Protein AF-A0AA51X413-F1 (afdb_monomer_lite)

Foldseek 3Di:
DQDPPQFPVVQLCVQFDDFAPPFFGFLLSNLQVSCVRCVVDDLVRSLVNSLSVQLVCVVVVFWWWWFDQDPPVRDIHTDPDDSVVVSVLSSVLSVPDDPVVSNVSVPCLNVRGGGGIRGHDGPVVVCVVVVHDPPD

pLDDT: mean 85.94, std 11.44, range [43.88, 96.25]

Sequence (136 aa):
MYSKDIKGLYNILASSYDDPGTSGSSISGMFSQIANENPFFTESKRTDVFLELVEYILKENMANLYGAFDKKNDKEVKWEGSTDEVINMLRNFIENLTPKKLQQAHIYFYEFEYCFLVWKIEWVELLKRFNLNKDY

Secondary structure (DSSP, 8-state):
---TT-TTHHHHHHTT---TTSSPEEHHHHHHHHHHH-TTS-HHHHHHHHHHHHHHHHHTTSEEEE---BTTTTB--B--S-HHHHHHHHHHHHHTS-HHHHHTHHHHGGGSTT-EEEE-S-HHHHHHHTT-----

Structure (mmCIF, N/CA/C/O backbone):
data_AF-A0AA51X413-F1
#
_entry.id   AF-A0AA51X413-F1
#
loop_
_atom_site.group_PDB
_atom_site.id
_atom_site.type_symbol
_atom_site.label_atom_id
_atom_site.label_alt_id
_atom_site.label_comp_id
_atom_site.label_asym_id
_atom_site.label_entity_id
_atom_site.label_seq_id
_atom_site.pdbx_PDB_ins_code
_atom_site.Cartn_x
_atom_site.Cartn_y
_atom_site.Cartn_z
_atom_site.occupancy
_atom_site.B_iso_or_equiv
_atom_site.auth_seq_id
_atom_site.auth_comp_id
_atom_site.auth_asym_id
_atom_site.auth_atom_id
_atom_site.pdbx_PDB_model_num
ATOM 1 N N . MET A 1 1 ? -11.522 -0.141 -10.107 1.00 47.81 1 MET A N 1
ATOM 2 C CA . MET A 1 1 ? -11.232 -1.425 -10.785 1.00 47.81 1 MET A CA 1
ATOM 3 C C . MET A 1 1 ? -9.720 -1.494 -10.914 1.00 47.81 1 MET A C 1
ATOM 5 O O . MET A 1 1 ? -9.193 -0.646 -11.615 1.00 47.81 1 MET A O 1
ATOM 9 N N . TYR A 1 2 ? -9.032 -2.384 -10.191 1.00 59.78 2 TYR A N 1
ATOM 10 C CA . TYR A 1 2 ? -7.570 -2.514 -10.300 1.00 59.78 2 TYR A CA 1
ATOM 11 C C . TYR A 1 2 ? -7.199 -3.189 -11.631 1.00 59.78 2 TYR A C 1
ATOM 13 O O . TYR A 1 2 ? -7.973 -3.995 -12.159 1.00 59.78 2 TYR A O 1
ATOM 21 N N . SER A 1 3 ? -6.047 -2.833 -12.201 1.00 58.56 3 SER A N 1
ATOM 22 C CA . SER A 1 3 ? -5.567 -3.378 -13.478 1.00 58.56 3 SER A CA 1
ATOM 23 C C . SER A 1 3 ? -5.547 -4.920 -13.489 1.00 58.56 3 SER A C 1
ATOM 25 O O . SER A 1 3 ? -4.836 -5.544 -12.704 1.00 58.56 3 SER A O 1
ATOM 27 N N . LYS A 1 4 ? -6.275 -5.557 -14.423 1.00 61.72 4 LYS A N 1
ATOM 28 C CA . LYS A 1 4 ? -6.289 -7.029 -14.605 1.00 61.72 4 LYS A CA 1
ATOM 29 C C . LYS A 1 4 ? -4.953 -7.605 -15.102 1.00 61.72 4 LYS A C 1
ATOM 31 O O . LYS A 1 4 ? -4.775 -8.817 -15.086 1.00 61.72 4 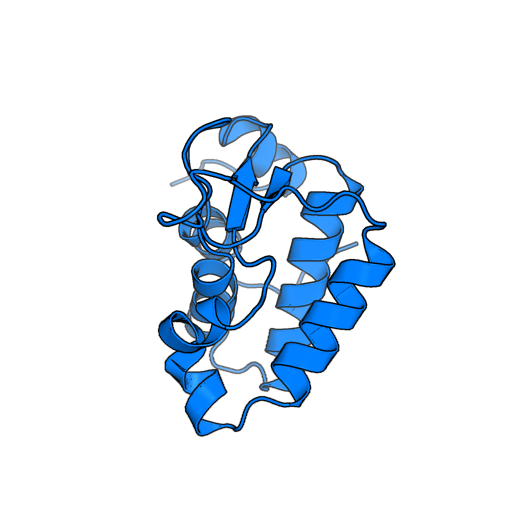LYS A O 1
ATOM 36 N N . ASP A 1 5 ? -4.019 -6.745 -15.502 1.00 66.25 5 ASP A N 1
ATOM 37 C CA . ASP A 1 5 ? -2.719 -7.130 -16.068 1.00 66.25 5 ASP A CA 1
ATOM 38 C C . ASP A 1 5 ? -1.624 -7.386 -15.014 1.00 66.25 5 ASP A C 1
ATOM 40 O O . ASP A 1 5 ? -0.453 -7.543 -15.360 1.00 66.25 5 ASP A O 1
ATOM 44 N N . ILE A 1 6 ? -1.969 -7.400 -13.723 1.00 82.31 6 ILE A N 1
ATOM 45 C CA . ILE A 1 6 ? -1.006 -7.623 -12.636 1.00 82.31 6 ILE A CA 1
ATOM 46 C C . ILE A 1 6 ? -0.749 -9.125 -12.491 1.00 82.31 6 ILE A C 1
ATOM 48 O O . ILE A 1 6 ? -1.617 -9.877 -12.041 1.00 82.31 6 ILE A O 1
ATOM 52 N N . LYS A 1 7 ? 0.465 -9.572 -12.829 1.00 83.81 7 LYS A N 1
ATOM 53 C CA . LYS A 1 7 ? 0.914 -10.928 -12.493 1.00 83.81 7 LYS A CA 1
ATOM 54 C C . LYS A 1 7 ? 1.286 -11.009 -11.017 1.00 83.81 7 LYS A C 1
ATOM 56 O O . LYS A 1 7 ? 1.743 -10.026 -10.436 1.00 83.81 7 LYS A O 1
ATOM 61 N N . GLY A 1 8 ? 1.086 -12.189 -10.431 1.00 87.75 8 GLY A N 1
ATOM 62 C CA . GLY A 1 8 ? 1.537 -12.483 -9.071 1.00 87.75 8 GLY A CA 1
ATOM 63 C C . GLY A 1 8 ? 0.770 -11.754 -7.970 1.00 87.75 8 GLY A C 1
ATOM 64 O O . GLY A 1 8 ? 1.309 -11.569 -6.885 1.00 87.75 8 GLY A O 1
ATOM 65 N N . LEU A 1 9 ? -0.484 -11.348 -8.213 1.00 89.88 9 LEU A N 1
ATOM 66 C CA . LEU A 1 9 ? -1.288 -10.602 -7.236 1.00 89.88 9 LEU A CA 1
ATOM 67 C C . LEU A 1 9 ? -1.396 -11.307 -5.875 1.00 89.88 9 LEU A C 1
ATOM 69 O O . LEU A 1 9 ? -1.330 -10.646 -4.845 1.00 89.88 9 LEU A O 1
ATOM 73 N N . TYR A 1 10 ? -1.479 -12.640 -5.868 1.00 89.88 10 TYR A N 1
ATOM 74 C CA . TYR A 1 10 ? -1.408 -13.437 -4.641 1.00 89.88 10 TYR A CA 1
ATOM 75 C C . TYR A 1 10 ? -0.130 -13.144 -3.841 1.00 89.88 10 TYR A C 1
ATOM 77 O O . TYR A 1 10 ? -0.210 -12.791 -2.668 1.00 89.88 10 TYR A O 1
ATOM 85 N N . ASN A 1 11 ? 1.039 -13.232 -4.483 1.00 90.94 11 ASN A N 1
ATOM 86 C CA . ASN A 1 11 ? 2.329 -12.991 -3.837 1.00 90.94 11 ASN A CA 1
ATOM 87 C C . ASN A 1 11 ? 2.460 -11.533 -3.386 1.00 90.94 11 ASN A C 1
ATOM 89 O O . ASN A 1 11 ? 2.993 -11.268 -2.313 1.00 90.94 11 ASN A O 1
ATOM 93 N N . ILE A 1 12 ? 1.943 -10.588 -4.180 1.00 92.19 12 ILE A N 1
ATOM 94 C CA . ILE A 1 12 ? 1.936 -9.160 -3.840 1.00 92.19 12 ILE A CA 1
ATOM 95 C C . ILE A 1 12 ? 1.147 -8.922 -2.551 1.00 92.19 12 ILE A C 1
ATOM 97 O O . ILE A 1 12 ? 1.675 -8.300 -1.635 1.00 92.19 12 ILE A O 1
ATOM 101 N N . LEU A 1 13 ? -0.075 -9.448 -2.449 1.00 91.38 13 LEU A N 1
ATOM 102 C CA . LEU A 1 13 ? -0.889 -9.309 -1.240 1.00 91.38 13 LEU A CA 1
ATOM 103 C C . LEU A 1 13 ? -0.258 -10.039 -0.048 1.00 91.38 13 LEU A C 1
ATOM 105 O O . LEU A 1 13 ? -0.210 -9.485 1.045 1.00 91.38 13 LEU A O 1
ATOM 109 N N . ALA A 1 14 ? 0.282 -11.241 -0.264 1.00 89.62 14 ALA A N 1
ATOM 110 C CA . ALA A 1 14 ? 0.935 -12.024 0.784 1.00 89.62 14 ALA A CA 1
ATOM 111 C C . ALA A 1 14 ? 2.192 -11.331 1.341 1.00 89.62 14 ALA A C 1
ATOM 113 O O . ALA A 1 14 ? 2.500 -11.482 2.516 1.00 89.62 14 ALA A O 1
ATOM 114 N N . SER A 1 15 ? 2.902 -10.540 0.526 1.00 88.81 15 SER A N 1
ATOM 115 C CA . SER A 1 15 ? 4.112 -9.816 0.950 1.00 88.81 15 SER A CA 1
ATOM 116 C C . SER A 1 15 ? 3.862 -8.706 1.976 1.00 88.81 15 SER A C 1
ATOM 118 O O . SER A 1 15 ? 4.809 -8.179 2.559 1.00 88.81 15 SER A O 1
ATOM 120 N N . SER A 1 16 ? 2.601 -8.330 2.176 1.00 86.25 16 SER A N 1
ATOM 121 C CA . SER A 1 16 ? 2.185 -7.293 3.114 1.00 86.25 16 SER A CA 1
ATOM 122 C C . SER A 1 16 ? 0.976 -7.711 3.9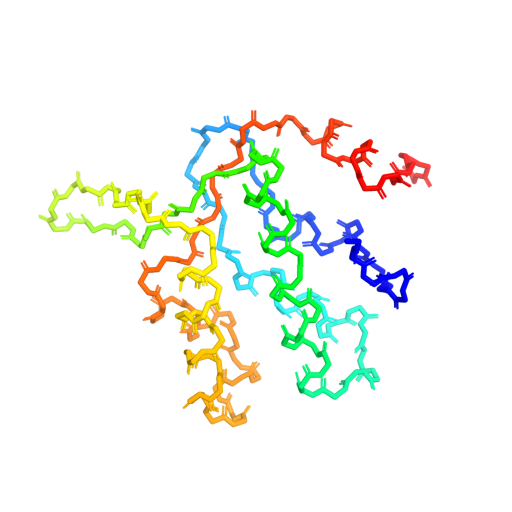39 1.00 86.25 16 SER A C 1
ATOM 124 O O . SER A 1 16 ? 0.246 -6.834 4.401 1.00 86.25 16 SER A O 1
ATOM 126 N N . TYR A 1 17 ? 0.693 -9.009 4.026 1.00 89.62 17 TYR A N 1
ATOM 127 C CA . TYR A 1 17 ? -0.390 -9.524 4.846 1.00 89.62 17 TYR A CA 1
ATOM 128 C C . TYR A 1 17 ? 0.165 -10.086 6.148 1.00 89.62 17 TYR A C 1
ATOM 130 O O . TYR A 1 17 ? 1.001 -10.984 6.128 1.00 89.62 17 TYR A O 1
ATOM 138 N N . ASP A 1 18 ? -0.387 -9.588 7.246 1.00 86.94 18 ASP A N 1
ATOM 139 C CA . ASP A 1 18 ? -0.315 -10.177 8.575 1.00 86.94 18 ASP A CA 1
ATOM 140 C C . ASP A 1 18 ? -1.751 -10.391 9.073 1.00 86.94 18 ASP A C 1
ATOM 142 O O . ASP A 1 18 ? -2.703 -9.814 8.529 1.00 86.94 18 ASP A O 1
ATOM 146 N N . ASP A 1 19 ? -1.909 -11.231 10.096 1.00 82.38 19 ASP A N 1
ATOM 147 C CA . ASP A 1 19 ? -3.222 -11.557 10.648 1.00 82.38 19 ASP A CA 1
ATOM 148 C C . ASP A 1 19 ? -3.995 -10.298 11.097 1.00 82.38 19 ASP A C 1
ATOM 150 O O . ASP A 1 19 ? -3.405 -9.293 11.511 1.00 82.38 19 ASP A O 1
ATOM 154 N N . PRO A 1 20 ? -5.338 -10.303 11.029 1.00 83.75 20 PRO A N 1
ATOM 155 C CA . PRO A 1 20 ? -6.100 -9.089 11.276 1.00 83.75 20 PRO A CA 1
ATOM 156 C C . PRO A 1 20 ? -5.899 -8.564 12.701 1.00 83.75 20 PRO A C 1
ATOM 158 O O . PRO A 1 20 ? -6.008 -9.300 13.681 1.00 83.75 20 PRO A O 1
ATOM 161 N N . GLY A 1 21 ? -5.636 -7.261 12.820 1.00 75.06 21 GLY A N 1
ATOM 162 C CA . GLY A 1 21 ? -5.409 -6.599 14.107 1.00 75.06 21 GLY A CA 1
ATOM 163 C C . GLY A 1 21 ? -4.033 -6.830 14.747 1.00 75.06 21 GLY A C 1
ATOM 164 O O . GLY A 1 21 ? -3.850 -6.421 15.894 1.00 75.06 21 GLY A O 1
ATOM 165 N N . THR A 1 22 ? -3.070 -7.448 14.055 1.00 78.06 22 THR A N 1
ATOM 166 C CA . THR A 1 22 ? -1.674 -7.517 14.524 1.00 78.06 22 THR A CA 1
ATOM 167 C C . THR A 1 22 ? -0.879 -6.260 14.150 1.00 78.06 22 THR A C 1
ATOM 169 O O . THR A 1 22 ? -1.388 -5.364 13.473 1.00 78.06 22 THR A O 1
ATOM 172 N N . SER A 1 23 ? 0.389 -6.189 14.583 1.00 68.88 23 SER A N 1
ATOM 173 C CA . SER A 1 23 ? 1.340 -5.161 14.140 1.00 68.88 23 SER A CA 1
ATOM 174 C C . SER A 1 23 ? 1.381 -5.157 12.613 1.00 68.88 23 SER A C 1
ATOM 176 O O . SER A 1 23 ? 1.780 -6.161 12.031 1.00 68.88 23 SER A O 1
ATOM 178 N N . GLY A 1 24 ? 0.895 -4.090 11.981 1.00 77.12 24 GLY A N 1
ATOM 179 C CA . GLY A 1 24 ? 0.668 -4.070 10.538 1.00 77.12 24 GLY A CA 1
ATOM 180 C C . GLY A 1 24 ? 1.921 -4.371 9.715 1.00 77.12 24 GLY A C 1
ATOM 181 O O . GLY A 1 24 ? 3.045 -4.132 10.161 1.00 77.12 24 GLY A O 1
ATOM 182 N N . SER A 1 25 ? 1.730 -4.840 8.484 1.00 84.00 25 SER A N 1
ATOM 183 C CA . SER A 1 25 ? 2.831 -5.099 7.553 1.00 84.00 25 SER A CA 1
ATOM 184 C C . SER A 1 25 ? 3.177 -3.847 6.762 1.00 84.00 25 SER A C 1
ATOM 186 O O . SER A 1 25 ? 2.307 -3.054 6.394 1.00 84.00 25 SER A O 1
ATOM 188 N N . SER A 1 26 ? 4.457 -3.674 6.436 1.00 87.06 26 SER A N 1
ATOM 189 C CA . SER A 1 26 ? 4.877 -2.538 5.618 1.00 87.06 26 SER A CA 1
ATOM 190 C C . SER A 1 26 ? 4.355 -2.651 4.180 1.00 87.06 26 SER A C 1
ATOM 192 O O . SER A 1 26 ? 4.513 -3.684 3.529 1.00 87.06 26 SER A O 1
ATOM 194 N N . ILE A 1 27 ? 3.845 -1.546 3.627 1.00 91.00 27 ILE A N 1
ATOM 195 C CA . ILE A 1 27 ? 3.460 -1.448 2.204 1.00 91.00 27 ILE A CA 1
ATOM 196 C C . ILE A 1 27 ? 4.663 -1.549 1.251 1.00 91.00 27 ILE A C 1
ATOM 198 O O . ILE A 1 27 ? 4.498 -1.743 0.046 1.00 91.00 27 ILE A O 1
ATOM 202 N N . SER A 1 28 ? 5.886 -1.456 1.782 1.00 90.00 28 SER A N 1
ATOM 203 C CA . SER A 1 28 ? 7.125 -1.625 1.017 1.00 90.00 28 SER A CA 1
ATOM 204 C C . SER A 1 28 ? 7.275 -3.030 0.420 1.00 90.00 28 SER A C 1
ATOM 206 O O . SER A 1 28 ? 7.850 -3.178 -0.666 1.00 90.00 28 SER A O 1
ATOM 208 N N . GLY A 1 29 ? 6.709 -4.045 1.090 1.00 89.31 29 GLY A N 1
ATOM 209 C CA . GLY A 1 29 ? 6.627 -5.418 0.595 1.00 89.31 29 GLY A CA 1
ATOM 210 C C . GLY A 1 29 ? 5.835 -5.488 -0.706 1.00 89.31 29 GLY A C 1
ATOM 211 O O . GLY A 1 29 ? 6.362 -5.971 -1.708 1.00 89.31 29 GLY A O 1
ATOM 212 N N . MET A 1 30 ? 4.642 -4.874 -0.739 1.00 92.25 30 MET A N 1
ATOM 213 C CA . MET A 1 30 ? 3.799 -4.829 -1.943 1.00 92.25 30 MET A CA 1
ATOM 214 C C . MET A 1 30 ? 4.536 -4.195 -3.116 1.00 92.25 30 MET A C 1
ATOM 216 O O . MET A 1 30 ? 4.563 -4.760 -4.207 1.00 92.25 30 MET A O 1
ATOM 220 N N . PHE A 1 31 ? 5.152 -3.027 -2.901 1.00 92.25 31 PHE A N 1
ATOM 221 C CA . PHE A 1 31 ? 5.857 -2.309 -3.964 1.00 92.25 31 PHE A CA 1
ATOM 222 C C . PHE A 1 31 ? 7.020 -3.136 -4.529 1.00 92.25 31 PHE A C 1
ATOM 224 O O . PHE A 1 31 ? 7.180 -3.254 -5.747 1.00 92.25 31 PHE A O 1
ATOM 231 N N . SER A 1 32 ? 7.802 -3.765 -3.647 1.00 90.94 32 SER A N 1
ATOM 232 C CA . SER A 1 32 ? 8.917 -4.631 -4.040 1.00 90.94 32 SER A CA 1
ATOM 233 C C . SER A 1 32 ? 8.424 -5.871 -4.792 1.00 90.94 32 SER A C 1
ATOM 235 O O . SER A 1 32 ? 8.993 -6.245 -5.819 1.00 90.94 32 SER A O 1
ATOM 237 N N . GLN A 1 33 ? 7.325 -6.476 -4.340 1.00 92.69 33 GLN A N 1
ATOM 238 C CA . GLN A 1 33 ? 6.775 -7.666 -4.975 1.00 92.69 33 GLN A CA 1
ATOM 239 C C . GLN A 1 33 ? 6.143 -7.363 -6.337 1.00 92.69 33 GLN A C 1
ATOM 241 O O . GLN A 1 33 ? 6.276 -8.169 -7.253 1.00 92.69 33 GLN A O 1
ATOM 246 N N . ILE A 1 34 ? 5.554 -6.178 -6.536 1.00 92.56 34 ILE A N 1
ATOM 247 C CA . ILE A 1 34 ? 5.103 -5.726 -7.863 1.00 92.56 34 ILE A CA 1
ATOM 248 C C . ILE A 1 34 ? 6.274 -5.717 -8.850 1.00 92.56 34 ILE A C 1
ATOM 250 O O . ILE A 1 34 ? 6.125 -6.204 -9.972 1.00 92.56 34 ILE A O 1
ATOM 254 N N . ALA A 1 35 ? 7.440 -5.207 -8.437 1.00 90.06 35 ALA A N 1
ATOM 255 C CA . ALA A 1 35 ? 8.638 -5.193 -9.274 1.00 90.06 35 ALA A CA 1
ATOM 256 C C . ALA A 1 35 ? 9.153 -6.607 -9.596 1.00 90.06 35 ALA A C 1
ATOM 258 O O . ALA A 1 35 ? 9.562 -6.855 -10.731 1.00 90.06 35 ALA A O 1
ATOM 259 N N . ASN A 1 36 ? 9.099 -7.525 -8.626 1.00 91.38 36 ASN A N 1
ATOM 260 C CA . ASN A 1 36 ? 9.544 -8.912 -8.789 1.00 91.38 36 ASN A CA 1
ATOM 261 C C . ASN A 1 36 ? 8.630 -9.715 -9.726 1.00 91.38 36 ASN A C 1
ATOM 263 O O . ASN A 1 36 ? 9.112 -10.402 -10.623 1.00 91.38 36 ASN A O 1
ATOM 267 N N . GLU A 1 37 ? 7.314 -9.612 -9.539 1.00 93.12 37 GLU A N 1
ATOM 268 C CA . GLU A 1 37 ? 6.316 -10.353 -10.323 1.00 93.12 37 GLU A CA 1
ATOM 269 C C . GLU A 1 37 ? 6.134 -9.777 -11.736 1.00 93.12 37 GLU A C 1
ATOM 271 O O . GLU A 1 37 ? 5.730 -10.479 -12.668 1.00 93.12 37 GLU A O 1
ATOM 276 N N . ASN A 1 38 ? 6.436 -8.486 -11.914 1.00 92.12 38 ASN A N 1
ATOM 277 C CA . ASN A 1 38 ? 6.236 -7.757 -13.166 1.00 92.12 38 ASN A CA 1
ATOM 278 C C . ASN A 1 38 ? 7.522 -7.009 -13.584 1.00 92.12 38 ASN A C 1
ATOM 280 O O . ASN A 1 38 ? 7.526 -5.776 -13.685 1.00 92.12 38 ASN A O 1
ATOM 284 N N . PRO A 1 39 ? 8.626 -7.725 -13.889 1.00 91.00 39 PRO A N 1
ATOM 285 C CA . PRO A 1 39 ? 9.930 -7.109 -14.157 1.00 91.00 39 PRO A CA 1
ATOM 286 C C . PRO A 1 39 ? 9.937 -6.212 -15.404 1.00 91.00 39 PRO A C 1
ATOM 288 O O . PRO A 1 39 ? 10.768 -5.315 -15.521 1.00 91.00 39 PRO A O 1
ATOM 291 N N . PHE A 1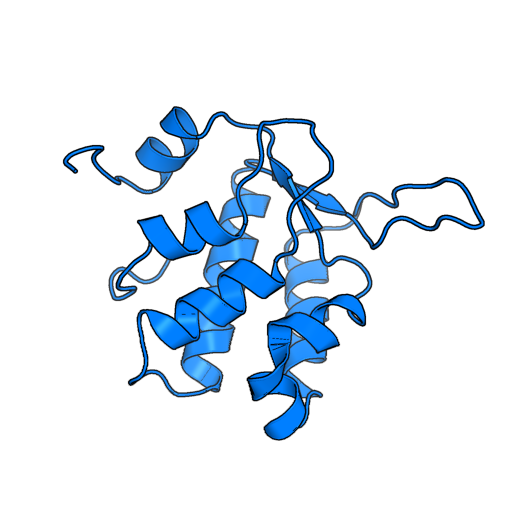 40 ? 8.986 -6.417 -16.317 1.00 90.38 40 PHE A N 1
ATOM 292 C CA . PHE A 1 40 ? 8.799 -5.643 -17.546 1.00 90.38 40 PHE A CA 1
ATOM 293 C C . PHE A 1 40 ? 8.038 -4.323 -17.339 1.00 90.38 40 PHE A C 1
ATOM 295 O O . PHE A 1 40 ? 7.995 -3.504 -18.255 1.00 90.38 40 PHE A O 1
ATOM 302 N N . PHE A 1 41 ? 7.433 -4.087 -16.170 1.00 91.00 41 PHE A N 1
ATOM 303 C CA . PHE A 1 41 ? 6.816 -2.793 -15.881 1.00 91.00 41 PHE A CA 1
ATOM 304 C C . PHE A 1 41 ? 7.877 -1.705 -15.727 1.00 91.00 41 PHE A C 1
ATOM 306 O O . PHE A 1 41 ? 8.884 -1.901 -15.041 1.00 91.00 41 PHE A O 1
ATOM 313 N N . THR A 1 42 ? 7.603 -0.543 -16.321 1.00 90.31 42 THR A N 1
ATOM 314 C CA . THR A 1 42 ? 8.330 0.699 -16.043 1.00 90.31 42 THR A CA 1
ATOM 315 C C . THR A 1 42 ? 8.091 1.142 -14.600 1.00 90.31 42 THR A C 1
ATOM 317 O O . THR A 1 42 ? 7.109 0.737 -13.977 1.00 90.31 42 THR A O 1
ATOM 320 N N . GLU A 1 43 ? 8.954 2.009 -14.071 1.00 87.19 43 GLU A N 1
ATOM 321 C CA . GLU A 1 43 ? 8.793 2.563 -12.719 1.00 87.19 43 GLU A CA 1
ATOM 322 C C . GLU A 1 43 ? 7.427 3.240 -12.544 1.00 87.19 43 GLU A C 1
ATOM 324 O O . GLU A 1 43 ? 6.702 2.905 -11.614 1.00 87.19 43 GLU A O 1
ATOM 329 N N . SER A 1 44 ? 7.019 4.086 -13.497 1.00 89.56 44 SER A N 1
ATOM 330 C CA . SER A 1 44 ? 5.691 4.719 -13.493 1.00 89.56 44 SER A CA 1
ATOM 331 C C . SER A 1 44 ? 4.556 3.690 -13.438 1.00 89.56 44 SER A C 1
ATOM 333 O O . SER A 1 44 ? 3.664 3.827 -12.605 1.00 89.56 44 SER A O 1
ATOM 335 N N . LYS A 1 45 ? 4.615 2.607 -14.228 1.00 91.06 45 LYS A N 1
ATOM 336 C CA . LYS A 1 45 ? 3.565 1.579 -14.198 1.00 91.06 45 LYS A CA 1
ATOM 337 C C . LYS A 1 45 ? 3.532 0.815 -12.870 1.00 91.06 45 LYS A C 1
ATOM 339 O O . LYS A 1 45 ? 2.447 0.474 -12.406 1.00 91.06 45 LYS A O 1
ATOM 344 N N . ARG A 1 46 ? 4.691 0.548 -12.253 1.00 90.62 46 ARG A N 1
ATOM 345 C CA . ARG A 1 46 ? 4.766 -0.081 -10.919 1.00 90.62 46 ARG A CA 1
ATOM 346 C C . ARG A 1 46 ? 4.149 0.820 -9.856 1.00 90.62 46 ARG A C 1
ATOM 348 O O . ARG A 1 46 ? 3.370 0.331 -9.045 1.00 90.62 46 ARG A O 1
ATOM 355 N N . THR A 1 47 ? 4.454 2.116 -9.899 1.00 91.25 47 THR A N 1
ATOM 356 C CA . THR A 1 47 ? 3.871 3.123 -9.006 1.00 91.25 47 THR A CA 1
ATOM 357 C C . THR A 1 47 ? 2.358 3.186 -9.150 1.00 91.25 47 THR A C 1
ATOM 359 O O . THR A 1 47 ? 1.662 3.099 -8.145 1.00 91.25 47 THR A O 1
ATOM 362 N N . ASP A 1 48 ? 1.832 3.257 -10.373 1.00 92.88 48 ASP A N 1
ATOM 363 C CA . ASP A 1 48 ? 0.383 3.321 -10.581 1.00 92.88 48 ASP A CA 1
ATOM 364 C C . ASP A 1 48 ? -0.323 2.055 -10.087 1.00 92.88 48 ASP A C 1
ATOM 366 O O . ASP A 1 48 ? -1.300 2.150 -9.353 1.00 92.88 48 ASP A O 1
ATOM 370 N N . VAL A 1 49 ? 0.213 0.868 -10.394 1.00 92.88 49 VAL A N 1
ATOM 371 C CA . VAL A 1 49 ? -0.329 -0.407 -9.892 1.00 92.88 49 VAL A CA 1
ATOM 372 C C . VAL A 1 49 ? -0.309 -0.468 -8.366 1.00 92.88 49 VAL A C 1
ATOM 374 O O . VAL A 1 49 ? -1.277 -0.905 -7.747 1.00 92.88 49 VAL A O 1
ATOM 377 N N . PHE A 1 50 ? 0.789 -0.039 -7.751 1.00 94.25 50 PHE A N 1
ATOM 378 C CA . PHE A 1 50 ? 0.912 -0.008 -6.302 1.00 94.25 50 PHE A CA 1
ATOM 379 C C . PHE A 1 50 ? -0.126 0.923 -5.666 1.00 94.25 50 PHE A C 1
ATOM 381 O O . PHE A 1 50 ? -0.835 0.510 -4.749 1.00 94.25 50 PHE A O 1
ATOM 388 N N . LEU A 1 51 ? -0.250 2.149 -6.180 1.00 95.12 51 LEU A N 1
ATOM 389 C CA . LEU A 1 51 ? -1.208 3.132 -5.683 1.00 95.12 51 LEU A CA 1
ATOM 390 C C . LEU A 1 51 ? -2.651 2.658 -5.885 1.00 95.12 51 LEU A C 1
ATOM 392 O O . LEU A 1 51 ? -3.433 2.753 -4.948 1.00 95.12 51 LEU A O 1
ATOM 396 N N . GLU A 1 52 ? -2.987 2.075 -7.042 1.00 94.50 52 GLU A N 1
ATOM 397 C CA . GLU A 1 52 ? -4.308 1.481 -7.307 1.00 94.50 52 GLU A CA 1
ATOM 398 C C . GLU A 1 52 ? -4.660 0.380 -6.293 1.00 94.50 52 GLU A C 1
ATOM 400 O O . GLU A 1 52 ? -5.800 0.298 -5.831 1.00 94.50 52 GLU A O 1
ATOM 405 N N . LEU A 1 53 ? -3.697 -0.482 -5.942 1.00 94.31 53 LEU A N 1
ATOM 406 C CA . LEU A 1 53 ? -3.915 -1.557 -4.973 1.00 94.31 53 LEU A CA 1
ATOM 407 C C . LEU A 1 53 ? -4.137 -1.011 -3.562 1.00 94.31 53 LEU A C 1
ATOM 409 O O . LEU A 1 53 ? -5.105 -1.404 -2.911 1.00 94.31 53 LEU A O 1
ATOM 413 N N . VAL A 1 54 ? -3.276 -0.098 -3.100 1.00 95.12 54 VAL A N 1
ATOM 414 C CA . VAL A 1 54 ? -3.422 0.533 -1.778 1.00 95.12 54 VAL A CA 1
ATOM 415 C C . VAL A 1 54 ? -4.738 1.308 -1.706 1.00 95.12 54 VAL A C 1
ATOM 417 O O . VAL A 1 54 ? -5.488 1.162 -0.744 1.00 95.12 54 VAL A O 1
ATOM 420 N N . GLU A 1 55 ? -5.071 2.074 -2.744 1.00 95.94 55 GLU A N 1
ATOM 421 C CA . GLU A 1 55 ? -6.321 2.826 -2.830 1.00 95.94 55 GLU A CA 1
ATOM 422 C C . GLU A 1 55 ? -7.535 1.900 -2.726 1.00 95.94 55 GLU A C 1
ATOM 424 O O . GLU A 1 55 ? -8.451 2.167 -1.948 1.00 95.94 55 GLU A O 1
ATOM 429 N N . TYR A 1 56 ? -7.539 0.795 -3.477 1.00 94.31 56 TYR A N 1
ATOM 430 C CA . TYR A 1 56 ? -8.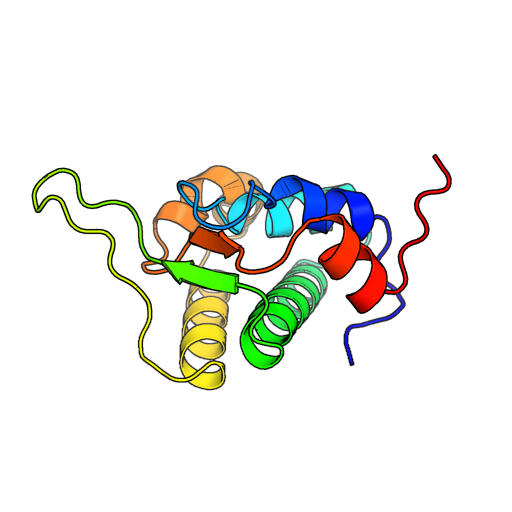633 -0.169 -3.459 1.00 94.31 56 TYR A CA 1
ATOM 431 C C . TYR A 1 56 ? -8.802 -0.826 -2.082 1.00 94.31 56 TYR A C 1
ATOM 433 O O . TYR A 1 56 ? -9.917 -0.878 -1.567 1.00 94.31 56 TYR A O 1
ATOM 441 N N . ILE A 1 57 ? -7.705 -1.259 -1.452 1.00 94.75 57 ILE A N 1
ATOM 442 C CA . ILE A 1 57 ? -7.706 -1.837 -0.097 1.00 94.75 57 ILE A CA 1
ATOM 443 C C . ILE A 1 57 ? -8.334 -0.868 0.915 1.00 94.75 57 ILE A C 1
ATOM 445 O O . ILE A 1 57 ? -9.156 -1.280 1.740 1.00 94.75 57 ILE A O 1
ATOM 449 N N . LEU A 1 58 ? -7.973 0.416 0.842 1.00 95.00 58 LEU A N 1
ATOM 450 C CA . LEU A 1 58 ? -8.473 1.444 1.754 1.00 95.00 58 LEU A CA 1
ATOM 451 C C . LEU A 1 58 ? -9.938 1.811 1.471 1.00 95.00 58 LEU A C 1
ATOM 453 O O . LEU A 1 58 ? -10.732 1.873 2.409 1.00 95.00 58 LEU A O 1
ATOM 457 N N . LYS A 1 59 ? -10.329 1.999 0.201 1.00 95.06 59 LYS A N 1
ATOM 458 C CA . LYS A 1 59 ? -11.719 2.330 -0.183 1.00 95.06 59 LYS A CA 1
ATOM 459 C C . LYS A 1 59 ? -12.702 1.218 0.171 1.00 95.06 59 LYS A C 1
ATOM 461 O O . LYS A 1 59 ? -13.808 1.498 0.623 1.00 95.06 59 LYS A O 1
ATOM 466 N N . GLU A 1 60 ? -12.282 -0.034 0.035 1.00 94.38 60 GLU A N 1
ATOM 467 C CA . GLU A 1 60 ? -13.072 -1.205 0.430 1.00 94.38 60 GLU A CA 1
ATOM 468 C C . GLU A 1 60 ? -12.964 -1.529 1.927 1.00 94.38 60 GLU A C 1
ATOM 470 O O . GLU A 1 60 ? -13.502 -2.538 2.387 1.00 94.38 60 GLU A O 1
ATOM 475 N N . ASN A 1 61 ? -12.288 -0.676 2.707 1.00 94.31 61 ASN A N 1
ATOM 476 C CA . ASN A 1 61 ? -12.190 -0.781 4.159 1.00 94.31 61 ASN A CA 1
ATOM 477 C C . ASN A 1 61 ? -11.583 -2.116 4.644 1.00 94.31 61 ASN A C 1
ATOM 479 O O . ASN A 1 61 ? -11.932 -2.611 5.721 1.00 94.31 61 ASN A O 1
ATOM 483 N N . MET A 1 62 ? -10.686 -2.706 3.844 1.00 95.06 62 MET A N 1
ATOM 484 C CA . MET A 1 62 ? -10.059 -4.006 4.118 1.00 95.06 62 MET A CA 1
ATOM 485 C C . MET A 1 62 ? -8.907 -3.905 5.122 1.00 95.06 62 MET A C 1
ATOM 487 O O . MET A 1 62 ? -8.592 -4.879 5.805 1.00 95.06 62 MET A O 1
ATOM 491 N N . ALA A 1 63 ? -8.285 -2.732 5.223 1.00 94.56 63 ALA A N 1
ATOM 492 C CA . ALA A 1 63 ? -7.198 -2.447 6.146 1.00 94.56 63 ALA A CA 1
ATOM 493 C C . ALA A 1 63 ? -7.243 -0.982 6.594 1.00 94.56 63 ALA A C 1
ATOM 495 O O . ALA A 1 63 ? -7.807 -0.122 5.919 1.00 94.56 63 ALA A O 1
ATOM 496 N N . ASN A 1 64 ? -6.632 -0.714 7.740 1.00 93.25 64 ASN A N 1
ATOM 497 C CA . ASN A 1 64 ? -6.313 0.629 8.203 1.00 93.25 64 ASN A CA 1
ATOM 498 C C . ASN A 1 64 ? -4.854 0.941 7.858 1.00 93.25 64 ASN A C 1
ATOM 500 O O . ASN A 1 64 ? -4.006 0.049 7.897 1.00 93.25 64 ASN A O 1
ATOM 504 N N . LEU A 1 65 ? -4.556 2.209 7.584 1.00 92.94 65 LEU A N 1
ATOM 505 C CA . LEU A 1 65 ? -3.190 2.667 7.358 1.00 92.94 65 LEU A CA 1
ATOM 506 C C . LEU A 1 65 ? -2.623 3.289 8.638 1.00 92.94 65 LEU A C 1
ATOM 508 O O . LEU A 1 65 ? -3.296 4.076 9.304 1.00 92.94 65 LEU A O 1
ATOM 512 N N . TYR A 1 66 ? -1.388 2.937 8.967 1.00 90.31 66 TYR A N 1
ATOM 513 C CA . TYR A 1 66 ? -0.678 3.379 10.159 1.00 90.31 66 TYR A CA 1
ATOM 514 C C . TYR A 1 66 ? 0.712 3.889 9.807 1.00 90.31 66 TYR A C 1
ATOM 516 O O . TYR A 1 66 ? 1.334 3.453 8.832 1.00 90.31 66 TYR A O 1
ATOM 524 N N . GLY A 1 67 ? 1.201 4.808 10.631 1.00 86.00 67 GLY A N 1
ATOM 525 C CA . GLY A 1 67 ? 2.586 5.229 10.601 1.00 86.00 67 GLY A CA 1
ATOM 526 C C . GLY A 1 67 ? 3.537 4.304 11.333 1.00 86.00 67 GLY A C 1
ATOM 527 O O . GLY A 1 67 ? 3.128 3.353 12.000 1.00 86.00 67 GLY A O 1
ATOM 528 N N . ALA A 1 68 ? 4.832 4.581 11.184 1.00 73.00 68 ALA A N 1
ATOM 529 C CA . ALA A 1 68 ? 5.854 3.846 11.911 1.00 73.00 68 ALA A CA 1
ATOM 530 C C . ALA A 1 68 ? 5.638 3.968 13.422 1.00 73.00 68 ALA A C 1
ATOM 532 O O . ALA A 1 68 ? 5.382 5.058 13.932 1.00 73.00 68 ALA A O 1
ATOM 533 N N . PHE A 1 69 ? 5.750 2.840 14.131 1.00 66.81 69 PHE A N 1
ATOM 534 C CA . PHE A 1 69 ? 5.607 2.807 15.581 1.00 66.81 69 PHE A CA 1
ATOM 535 C C . PHE A 1 69 ? 6.630 3.742 16.231 1.00 66.81 69 PHE A C 1
ATOM 537 O O . PHE A 1 69 ? 7.842 3.492 16.191 1.00 66.81 69 PHE A O 1
ATOM 544 N N . ASP A 1 70 ? 6.144 4.815 16.851 1.00 63.09 70 ASP A N 1
ATOM 545 C CA . ASP A 1 70 ? 7.000 5.734 17.577 1.00 63.09 70 ASP A CA 1
ATOM 546 C C . ASP A 1 70 ? 7.306 5.152 18.959 1.00 63.09 70 ASP A C 1
ATOM 548 O O . ASP A 1 70 ? 6.588 5.382 19.933 1.00 63.09 70 ASP A O 1
ATOM 552 N N . LYS A 1 71 ? 8.424 4.422 19.055 1.00 56.91 71 LYS A N 1
ATOM 553 C CA . LYS A 1 71 ? 8.927 3.860 20.321 1.00 56.91 71 LYS A CA 1
ATOM 554 C C . LYS A 1 71 ? 9.137 4.907 21.415 1.00 56.91 71 LYS A C 1
ATOM 556 O O . LYS A 1 71 ? 9.145 4.554 22.588 1.00 56.91 71 LYS A O 1
ATOM 561 N N . LYS A 1 72 ? 9.377 6.170 21.053 1.00 56.81 72 LYS A N 1
ATOM 562 C CA . LYS A 1 72 ? 9.634 7.248 22.014 1.00 56.81 72 LYS A CA 1
ATOM 563 C C . LYS A 1 72 ? 8.339 7.748 22.645 1.00 56.81 72 LYS A C 1
ATOM 565 O O . LYS A 1 72 ? 8.359 8.170 23.797 1.00 56.81 72 LYS A O 1
ATOM 570 N N . ASN A 1 73 ? 7.243 7.701 21.892 1.00 58.69 73 ASN A N 1
ATOM 571 C CA . ASN A 1 73 ? 5.941 8.203 22.318 1.00 58.69 73 ASN A CA 1
ATOM 572 C C . ASN A 1 73 ? 4.909 7.097 22.596 1.00 58.69 73 ASN A C 1
ATOM 574 O O . ASN A 1 73 ? 3.790 7.438 22.970 1.00 58.69 73 ASN A O 1
ATOM 578 N N . ASP A 1 74 ? 5.287 5.823 22.434 1.00 62.66 74 ASP A N 1
ATOM 579 C CA . ASP A 1 74 ? 4.442 4.629 22.602 1.00 62.66 74 ASP A CA 1
ATOM 580 C C . ASP A 1 74 ? 3.112 4.746 21.842 1.00 62.66 74 ASP A C 1
ATOM 582 O O . ASP A 1 74 ? 2.025 4.513 22.370 1.00 62.66 74 ASP A O 1
ATOM 586 N N . LYS A 1 75 ? 3.192 5.228 20.596 1.00 66.62 75 LYS A N 1
ATOM 587 C CA . LYS A 1 75 ? 2.015 5.530 19.779 1.00 66.62 75 LYS A CA 1
ATOM 588 C C . LYS A 1 75 ? 2.133 4.929 18.391 1.00 66.62 75 LYS A C 1
ATOM 590 O O . LYS A 1 75 ? 3.065 5.217 17.642 1.00 66.62 75 LYS A O 1
ATOM 595 N N . GLU A 1 76 ? 1.109 4.165 18.038 1.00 70.56 76 GLU A N 1
ATOM 596 C CA . GLU A 1 76 ? 0.731 3.899 16.657 1.00 70.56 76 GLU A CA 1
ATOM 597 C C . GLU A 1 76 ? -0.136 5.064 16.172 1.00 70.56 76 GLU A C 1
ATOM 599 O O . GLU A 1 76 ? -1.200 5.338 16.732 1.00 70.56 76 GLU A O 1
ATOM 604 N N . VAL A 1 77 ? 0.322 5.786 15.148 1.00 83.81 77 VAL A N 1
ATOM 605 C CA . VAL A 1 77 ? -0.464 6.868 14.543 1.00 83.81 77 VAL A CA 1
ATOM 606 C C . VAL A 1 77 ? -1.277 6.277 13.401 1.00 83.81 77 VAL A C 1
ATOM 608 O O . VAL A 1 77 ? -0.741 5.977 12.336 1.00 83.81 77 VAL A O 1
ATOM 611 N N . LYS A 1 78 ? -2.574 6.079 13.635 1.00 89.31 78 LYS A N 1
ATOM 612 C CA . LYS A 1 78 ? -3.522 5.688 12.591 1.00 89.31 78 LYS A CA 1
ATOM 613 C C . LYS A 1 78 ? -3.801 6.882 11.675 1.00 89.31 78 LYS A C 1
ATOM 615 O O . LYS A 1 78 ? -3.990 7.997 12.157 1.00 89.31 78 LYS A O 1
ATOM 620 N N . TRP A 1 79 ? -3.850 6.650 10.367 1.00 92.50 79 TRP A N 1
ATOM 621 C CA . TRP A 1 79 ? -4.327 7.639 9.404 1.00 92.50 79 TRP A CA 1
ATOM 622 C C . TRP A 1 79 ? -5.832 7.874 9.585 1.00 92.50 79 TRP A C 1
ATOM 624 O O . TRP A 1 79 ? -6.625 6.933 9.533 1.00 92.50 79 TRP A O 1
ATOM 634 N N . GLU A 1 80 ? -6.221 9.136 9.770 1.00 91.94 80 GLU A N 1
ATOM 635 C CA . GLU A 1 80 ? -7.621 9.553 9.967 1.00 91.94 80 GLU A CA 1
ATOM 636 C C . GLU A 1 80 ? -8.144 10.461 8.833 1.00 91.94 80 GLU A C 1
ATOM 638 O O . GLU A 1 80 ? -9.283 10.922 8.884 1.00 91.94 80 GLU A O 1
ATOM 643 N N . GLY A 1 81 ? -7.327 10.738 7.809 1.00 92.19 81 GLY A N 1
ATOM 644 C CA . GLY A 1 81 ? -7.736 11.513 6.633 1.00 92.19 81 GLY A CA 1
ATOM 645 C C . GLY A 1 81 ? -8.427 10.666 5.557 1.00 92.19 81 GLY A C 1
ATOM 646 O O . GLY A 1 81 ? -8.666 9.467 5.718 1.00 92.19 81 GLY A O 1
ATOM 647 N N . SER A 1 82 ? -8.738 11.277 4.416 1.00 95.94 82 SER A N 1
ATOM 648 C CA . SER A 1 82 ? -9.365 10.580 3.287 1.00 95.94 82 SER A CA 1
ATOM 649 C C . SER A 1 82 ? -8.383 9.665 2.543 1.00 95.94 82 SER A C 1
ATOM 651 O O . SER A 1 82 ? -7.162 9.841 2.601 1.00 95.94 82 SER A O 1
ATOM 653 N N . THR A 1 83 ? -8.910 8.678 1.810 1.00 95.56 83 THR A N 1
ATOM 654 C CA . THR A 1 83 ? -8.076 7.813 0.961 1.00 95.56 83 THR A CA 1
ATOM 655 C C . THR A 1 83 ? -7.378 8.609 -0.142 1.00 95.56 83 THR A C 1
ATOM 657 O O . THR A 1 83 ? -6.201 8.387 -0.399 1.00 95.56 83 THR A O 1
ATOM 660 N N . ASP A 1 84 ? -8.068 9.564 -0.767 1.00 95.88 84 ASP A N 1
ATOM 661 C CA . ASP A 1 84 ? -7.498 10.341 -1.873 1.00 95.88 84 ASP A CA 1
ATOM 662 C C . ASP A 1 84 ? -6.318 11.212 -1.398 1.00 95.88 84 ASP A C 1
ATOM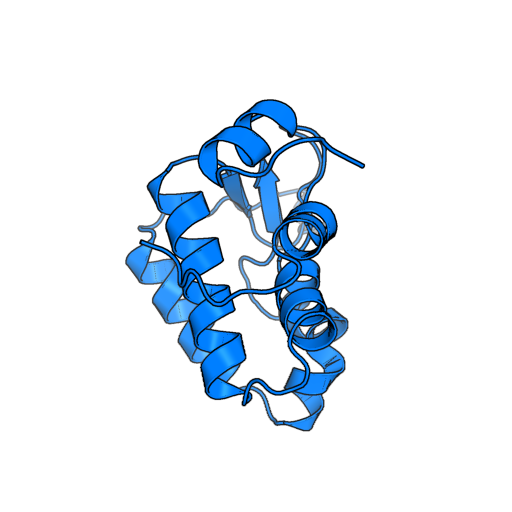 664 O O . ASP A 1 84 ? -5.303 11.318 -2.088 1.00 95.88 84 ASP A O 1
ATOM 668 N N . GLU A 1 85 ? -6.400 11.785 -0.191 1.00 96.19 85 GLU A N 1
ATOM 669 C CA . GLU A 1 85 ? -5.300 12.546 0.416 1.00 96.19 85 GLU A CA 1
ATOM 670 C C . GLU A 1 85 ? -4.051 11.686 0.615 1.00 96.19 85 GLU A C 1
ATOM 672 O O . GLU A 1 85 ? -2.966 12.075 0.176 1.00 96.19 85 GLU A O 1
ATOM 677 N N . VAL A 1 86 ? -4.184 10.500 1.218 1.00 94.94 86 VAL A N 1
ATOM 678 C CA . VAL A 1 86 ? -3.008 9.665 1.494 1.00 94.94 86 VAL A CA 1
ATOM 679 C C . VAL A 1 86 ? -2.408 9.053 0.235 1.00 94.94 86 VAL A C 1
ATOM 681 O O . VAL A 1 86 ? -1.188 8.932 0.138 1.00 94.94 86 VAL A O 1
ATOM 684 N N . ILE A 1 87 ? -3.229 8.741 -0.770 1.00 96.25 87 ILE A N 1
ATOM 685 C CA . ILE A 1 87 ? -2.742 8.286 -2.076 1.00 96.25 87 ILE A CA 1
ATOM 686 C C . ILE A 1 87 ? -1.959 9.395 -2.781 1.00 96.25 87 ILE A C 1
ATOM 688 O O . ILE A 1 87 ? -0.894 9.124 -3.337 1.00 96.25 87 ILE A O 1
ATOM 692 N N . ASN A 1 88 ? -2.410 10.650 -2.700 1.00 96.00 88 ASN A N 1
ATOM 693 C CA . ASN A 1 88 ? -1.656 11.789 -3.226 1.00 96.00 88 ASN A CA 1
ATOM 694 C C . ASN A 1 88 ? -0.339 12.015 -2.466 1.00 96.00 88 ASN A C 1
ATOM 696 O O . ASN A 1 88 ? 0.694 12.253 -3.092 1.00 96.00 88 ASN A O 1
ATOM 700 N N . MET A 1 89 ? -0.339 11.895 -1.133 1.00 95.12 89 MET A N 1
ATOM 701 C CA . MET A 1 89 ? 0.890 11.967 -0.330 1.00 95.12 89 MET A CA 1
ATOM 702 C C . MET A 1 89 ? 1.882 10.866 -0.715 1.00 95.12 89 MET A C 1
ATOM 704 O O . MET A 1 89 ? 3.067 11.141 -0.900 1.00 95.12 89 MET A O 1
ATOM 708 N N . LEU A 1 90 ? 1.399 9.633 -0.875 1.00 94.38 90 LEU A N 1
ATOM 709 C CA . LEU A 1 90 ? 2.211 8.478 -1.242 1.00 94.38 90 LEU A CA 1
ATOM 710 C C . LEU A 1 90 ? 2.756 8.595 -2.671 1.00 94.38 90 LEU A C 1
ATOM 712 O O . LEU A 1 90 ? 3.927 8.297 -2.902 1.00 94.38 90 LEU A O 1
ATOM 716 N N . ARG A 1 91 ? 1.956 9.098 -3.620 1.00 94.81 91 ARG A N 1
ATOM 717 C CA . ARG A 1 91 ? 2.410 9.409 -4.985 1.00 94.81 91 ARG A CA 1
ATOM 718 C C . ARG A 1 91 ? 3.539 10.435 -4.970 1.00 94.81 91 ARG A C 1
ATOM 720 O O . ARG A 1 91 ? 4.612 10.152 -5.494 1.00 94.81 91 ARG A O 1
ATOM 727 N N . ASN A 1 92 ? 3.326 11.573 -4.307 1.00 94.19 92 ASN A N 1
ATOM 728 C CA . ASN A 1 92 ? 4.337 12.623 -4.179 1.00 94.19 92 ASN A CA 1
ATOM 729 C C . ASN A 1 92 ? 5.612 12.101 -3.506 1.00 94.19 92 ASN A C 1
ATOM 731 O O . ASN A 1 92 ? 6.716 12.470 -3.899 1.00 94.19 92 ASN A O 1
ATOM 735 N N . PHE A 1 93 ? 5.482 11.240 -2.496 1.00 93.00 93 PHE A N 1
ATOM 736 C CA . PHE A 1 93 ? 6.624 10.593 -1.861 1.00 93.00 93 PHE A CA 1
ATOM 737 C C . PHE A 1 93 ? 7.430 9.768 -2.875 1.00 93.00 93 PHE A C 1
ATOM 739 O O . PHE A 1 93 ? 8.630 9.995 -3.014 1.00 93.00 93 PHE A O 1
ATOM 746 N N . ILE A 1 94 ? 6.775 8.875 -3.625 1.00 92.44 94 ILE A N 1
ATOM 747 C CA . ILE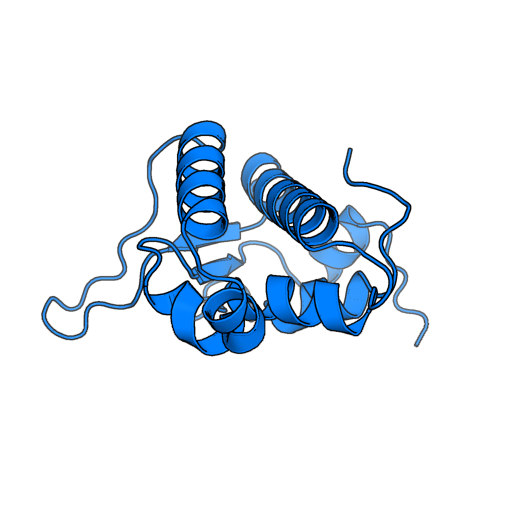 A 1 94 ? 7.426 7.996 -4.608 1.00 92.44 94 ILE A CA 1
ATOM 748 C C . ILE A 1 94 ? 8.070 8.800 -5.745 1.00 92.44 94 ILE A C 1
ATOM 750 O O . ILE A 1 94 ? 9.207 8.518 -6.115 1.00 92.44 94 ILE A O 1
ATOM 754 N N . GLU A 1 95 ? 7.385 9.814 -6.277 1.00 90.19 95 GLU A N 1
ATOM 755 C CA . GLU A 1 95 ? 7.887 10.657 -7.375 1.00 90.19 95 GLU A CA 1
ATOM 756 C C . GLU A 1 95 ? 9.126 11.480 -6.988 1.00 90.19 95 GLU A C 1
ATOM 758 O O . GLU A 1 95 ? 9.942 11.813 -7.847 1.00 90.19 95 GLU A O 1
ATOM 763 N N . ASN A 1 96 ? 9.309 11.766 -5.696 1.00 90.69 96 ASN A N 1
ATOM 764 C CA . ASN A 1 96 ? 10.494 12.454 -5.180 1.00 90.69 96 ASN A CA 1
ATOM 765 C C . ASN A 1 96 ? 11.654 11.504 -4.823 1.00 90.69 96 ASN A C 1
ATOM 767 O O . ASN A 1 96 ? 12.749 11.967 -4.484 1.00 90.69 96 ASN A O 1
ATOM 771 N N . LEU A 1 97 ? 11.462 10.182 -4.889 1.00 89.50 97 LEU A N 1
ATOM 772 C CA . LEU A 1 97 ? 12.550 9.228 -4.691 1.00 89.50 97 LEU A CA 1
ATOM 773 C C . LEU A 1 97 ? 13.453 9.183 -5.925 1.00 89.50 97 LEU A C 1
ATOM 775 O O . LEU A 1 97 ? 13.007 9.117 -7.066 1.00 89.50 97 LEU A O 1
ATOM 779 N N . THR A 1 98 ? 14.767 9.146 -5.698 1.00 88.88 98 THR A N 1
ATOM 780 C CA . THR A 1 98 ? 15.711 8.883 -6.790 1.00 88.88 98 THR A CA 1
ATOM 781 C C . THR A 1 98 ? 15.558 7.438 -7.286 1.00 88.88 98 THR A C 1
ATOM 783 O O . THR A 1 98 ? 15.196 6.563 -6.492 1.00 88.88 98 THR A O 1
ATOM 786 N N . PRO A 1 99 ? 15.941 7.122 -8.539 1.00 85.00 99 PRO A N 1
ATOM 787 C CA . PRO A 1 99 ? 15.889 5.746 -9.050 1.00 85.00 99 PRO A CA 1
ATOM 788 C C . PRO A 1 99 ? 16.618 4.733 -8.152 1.00 85.00 99 PRO A C 1
ATOM 790 O O . PRO A 1 99 ? 16.150 3.619 -7.927 1.00 85.00 99 PRO A O 1
ATOM 793 N N . LYS A 1 100 ? 17.741 5.142 -7.541 1.00 86.62 100 LYS A N 1
ATOM 794 C CA . LYS A 1 100 ? 18.475 4.318 -6.567 1.00 86.62 100 LYS A CA 1
ATOM 795 C C . LYS A 1 100 ? 17.649 4.029 -5.308 1.00 86.62 100 LYS A C 1
ATOM 797 O O . LYS A 1 100 ? 17.685 2.906 -4.811 1.00 86.62 100 LYS A O 1
ATOM 802 N N . LYS A 1 101 ? 16.922 5.025 -4.784 1.00 86.38 101 LYS A N 1
ATOM 803 C CA . LYS A 1 101 ? 16.037 4.840 -3.626 1.00 86.38 101 LYS A CA 1
ATOM 804 C C . LYS A 1 101 ? 14.837 3.954 -3.975 1.00 86.38 101 LYS A C 1
ATOM 806 O O . LYS A 1 101 ? 14.480 3.103 -3.170 1.00 86.38 101 LYS A O 1
ATOM 811 N N . LEU A 1 102 ? 14.276 4.083 -5.179 1.00 83.62 102 LEU A N 1
ATOM 812 C CA . LEU A 1 102 ? 13.183 3.222 -5.655 1.00 83.62 102 LEU A CA 1
ATOM 813 C C . LEU A 1 102 ? 13.594 1.747 -5.742 1.00 83.62 102 LEU A C 1
ATOM 815 O O . LEU A 1 102 ? 12.840 0.872 -5.326 1.00 83.62 102 LEU A O 1
ATOM 819 N N . GLN A 1 103 ? 14.817 1.456 -6.195 1.00 81.94 103 GLN A N 1
ATOM 820 C CA . GLN A 1 103 ? 15.369 0.091 -6.175 1.00 81.94 103 GLN A CA 1
ATOM 821 C C . GLN A 1 103 ? 15.545 -0.469 -4.753 1.00 81.94 103 GLN A C 1
ATOM 823 O O . GLN A 1 103 ? 15.616 -1.680 -4.561 1.00 81.94 103 GLN A O 1
ATOM 828 N N . GLN A 1 104 ? 15.600 0.406 -3.751 1.00 84.25 104 GLN A N 1
ATOM 829 C CA . GLN A 1 104 ? 15.712 0.078 -2.332 1.00 84.25 104 GLN A CA 1
ATOM 830 C C . GLN A 1 104 ? 14.416 0.430 -1.587 1.00 84.25 104 GLN A C 1
ATOM 832 O O . GLN A 1 104 ? 14.457 0.875 -0.441 1.00 84.25 104 GLN A O 1
ATOM 837 N N . ALA A 1 105 ? 13.259 0.238 -2.233 1.00 77.88 105 ALA A N 1
ATOM 838 C CA . ALA A 1 105 ? 11.949 0.566 -1.672 1.00 77.88 105 ALA A CA 1
ATOM 839 C C . ALA A 1 105 ? 11.732 -0.022 -0.267 1.00 77.88 105 ALA A C 1
ATOM 841 O O . ALA A 1 105 ? 11.255 0.683 0.616 1.00 77.88 105 ALA A O 1
ATOM 842 N N . HIS A 1 106 ? 12.179 -1.260 -0.030 1.00 78.38 106 HIS A N 1
ATOM 843 C CA . HIS A 1 106 ? 12.146 -1.914 1.284 1.00 78.38 106 HIS A CA 1
ATOM 844 C C . HIS A 1 106 ? 12.875 -1.146 2.403 1.00 78.38 106 HIS A C 1
ATOM 846 O O . HIS A 1 106 ? 12.624 -1.407 3.569 1.00 78.38 106 HIS A O 1
ATOM 852 N N . ILE A 1 107 ? 13.777 -0.214 2.080 1.00 83.19 107 ILE A N 1
ATOM 853 C CA . ILE A 1 107 ? 14.463 0.652 3.050 1.00 83.19 107 ILE A CA 1
ATOM 854 C C . ILE A 1 107 ? 13.744 1.995 3.140 1.00 83.19 107 ILE A C 1
ATOM 856 O O . ILE A 1 107 ? 13.417 2.466 4.225 1.00 83.19 107 ILE A O 1
ATOM 860 N N . TYR A 1 108 ? 13.507 2.625 1.990 1.00 85.12 108 TYR A N 1
ATOM 861 C CA . TYR A 1 108 ? 13.114 4.030 1.957 1.00 85.12 108 TYR A CA 1
ATOM 862 C C . TYR A 1 108 ? 11.630 4.263 2.195 1.00 85.12 108 TYR A C 1
ATOM 864 O O . TYR A 1 108 ? 11.272 5.342 2.641 1.00 85.12 108 TYR A O 1
ATOM 872 N N . PHE A 1 109 ? 10.763 3.272 1.986 1.00 85.88 109 PHE A N 1
ATOM 873 C CA . PHE A 1 109 ? 9.335 3.425 2.284 1.00 85.88 109 PHE A CA 1
ATOM 874 C C . PHE A 1 109 ? 9.050 3.640 3.775 1.00 85.88 109 PHE A C 1
ATOM 876 O O . PHE A 1 109 ? 8.009 4.194 4.102 1.00 85.88 109 PHE A O 1
ATOM 883 N N . TYR A 1 110 ? 9.976 3.288 4.671 1.00 84.38 110 TYR A N 1
ATOM 884 C CA . TYR A 1 110 ? 9.878 3.649 6.088 1.00 84.38 110 TYR A CA 1
ATOM 885 C C . TYR A 1 110 ? 10.079 5.156 6.348 1.00 84.38 110 TYR A C 1
ATOM 887 O O . TYR A 1 110 ? 9.764 5.623 7.437 1.00 84.38 110 TYR A O 1
ATOM 895 N N . GLU A 1 111 ? 10.582 5.926 5.369 1.00 87.06 111 GLU A N 1
ATOM 896 C CA . GLU A 1 111 ? 10.600 7.399 5.416 1.00 87.06 111 GLU A CA 1
ATOM 897 C C . GLU A 1 111 ? 9.204 7.995 5.146 1.00 87.06 111 GLU A C 1
ATOM 899 O O . GLU A 1 111 ? 8.977 9.168 5.444 1.00 87.06 111 GLU A O 1
ATOM 904 N N . PHE A 1 112 ? 8.266 7.214 4.593 1.00 88.00 112 PHE A N 1
ATOM 905 C CA . PHE A 1 112 ? 6.880 7.643 4.442 1.00 88.00 112 PHE A CA 1
ATOM 906 C C . PHE A 1 112 ? 6.138 7.521 5.774 1.00 88.00 112 PHE A C 1
ATOM 908 O O . PHE A 1 112 ? 6.155 6.468 6.414 1.00 88.00 112 PHE A O 1
ATOM 915 N N . GLU A 1 113 ? 5.453 8.600 6.162 1.00 85.44 113 GLU A N 1
ATOM 916 C CA . GLU A 1 113 ? 4.815 8.726 7.475 1.00 85.44 113 GLU A CA 1
ATOM 917 C C . GLU A 1 113 ? 3.811 7.606 7.753 1.00 85.44 113 GLU A C 1
ATOM 919 O O . GLU A 1 113 ? 3.767 7.147 8.885 1.00 85.44 113 GLU A O 1
ATOM 924 N N . TYR A 1 114 ? 3.082 7.121 6.736 1.00 88.12 114 TYR A N 1
ATOM 925 C CA . TYR A 1 114 ? 2.018 6.115 6.851 1.00 88.12 114 TYR A CA 1
ATOM 926 C C . TYR A 1 114 ? 2.326 4.848 6.040 1.00 88.12 114 TYR A C 1
ATOM 928 O O . TYR A 1 114 ? 1.723 4.589 5.000 1.00 88.12 114 TYR A O 1
ATOM 936 N N . CYS A 1 115 ? 3.317 4.071 6.473 1.00 89.12 115 CYS A N 1
ATOM 937 C CA . CYS A 1 115 ? 3.869 2.965 5.689 1.00 89.12 115 CYS A CA 1
ATOM 938 C C . CYS A 1 115 ? 3.412 1.553 6.098 1.00 89.12 115 CYS A C 1
ATOM 940 O O . CYS A 1 115 ? 3.965 0.586 5.568 1.00 89.12 115 CYS A O 1
ATOM 942 N N . PHE A 1 116 ? 2.417 1.403 6.982 1.00 91.00 116 PHE A N 1
ATOM 943 C CA . PHE A 1 116 ? 1.940 0.100 7.470 1.00 91.00 116 PHE A CA 1
ATOM 944 C C . PHE A 1 116 ? 0.442 -0.124 7.240 1.00 91.00 116 PHE A C 1
ATOM 946 O O . PHE A 1 116 ? -0.370 0.754 7.520 1.00 91.00 116 PHE A O 1
ATOM 953 N N . LEU A 1 117 ? 0.072 -1.324 6.785 1.00 92.25 117 LEU A N 1
ATOM 954 C CA . LEU A 1 117 ? -1.313 -1.790 6.708 1.00 92.25 117 LEU A CA 1
ATOM 955 C C . LEU A 1 117 ? -1.620 -2.725 7.874 1.00 92.25 117 LEU A C 1
ATOM 957 O O . LEU A 1 117 ? -0.978 -3.758 8.034 1.00 92.25 117 LEU A O 1
ATOM 961 N N . VAL A 1 118 ? -2.648 -2.388 8.647 1.00 92.38 118 VAL A N 1
ATOM 962 C CA . VAL A 1 118 ? -3.244 -3.292 9.635 1.00 92.38 118 VAL A CA 1
ATOM 963 C C . VAL A 1 118 ? -4.537 -3.836 9.047 1.00 92.38 118 VAL A C 1
ATOM 965 O O . VAL A 1 118 ? -5.513 -3.096 8.874 1.00 92.38 118 VAL A O 1
ATOM 968 N N . TRP A 1 119 ? -4.540 -5.123 8.714 1.00 93.00 119 TRP A N 1
ATOM 969 C CA . TRP A 1 119 ? -5.679 -5.776 8.077 1.00 93.00 119 TRP A CA 1
ATOM 970 C C . TRP A 1 119 ? -6.869 -5.897 9.024 1.00 93.00 119 TRP A C 1
ATOM 972 O O . TRP A 1 119 ? -6.730 -6.091 10.231 1.00 93.00 119 TRP A O 1
ATOM 982 N N . LYS A 1 120 ? -8.063 -5.762 8.447 1.00 93.94 120 LYS A N 1
ATOM 983 C CA . LYS A 1 120 ? -9.359 -5.887 9.131 1.00 93.94 120 LYS A CA 1
ATOM 984 C C . LYS A 1 120 ? -10.130 -7.127 8.702 1.00 93.94 120 LYS A C 1
ATOM 986 O O . LYS A 1 120 ? -11.161 -7.440 9.291 1.00 93.94 120 LYS A O 1
ATOM 991 N N . ILE A 1 121 ? -9.674 -7.774 7.636 1.00 93.88 121 ILE A N 1
ATOM 992 C CA . ILE A 1 121 ? -10.313 -8.937 7.041 1.00 93.88 121 ILE A CA 1
ATOM 993 C C . ILE A 1 121 ? -9.327 -10.091 6.994 1.00 93.88 121 ILE A C 1
ATOM 995 O O . ILE A 1 121 ? -8.140 -9.895 6.750 1.00 93.88 121 ILE A O 1
ATOM 999 N N . GLU A 1 122 ? -9.856 -11.291 7.186 1.00 93.88 122 GLU A N 1
ATOM 1000 C CA . GLU A 1 122 ? -9.106 -12.536 7.070 1.00 93.88 122 GLU A CA 1
ATOM 1001 C C . GLU A 1 122 ? -8.564 -12.741 5.652 1.00 93.88 122 GLU A C 1
ATOM 1003 O O . GLU A 1 122 ? -9.223 -12.398 4.664 1.00 93.88 122 GLU A O 1
ATOM 1008 N N . TRP A 1 123 ? -7.425 -13.427 5.543 1.00 91.44 123 TRP A N 1
ATOM 1009 C CA . TRP A 1 123 ? -6.781 -13.779 4.275 1.00 91.44 123 TRP A CA 1
ATOM 1010 C C . TRP A 1 123 ? -7.757 -14.407 3.275 1.00 91.44 123 TRP A C 1
ATOM 1012 O O . TRP A 1 123 ? -7.782 -14.061 2.098 1.00 91.44 123 TRP A O 1
ATOM 1022 N N . VAL A 1 124 ? -8.628 -15.306 3.743 1.00 91.44 124 VAL A N 1
ATOM 1023 C CA . VAL A 1 124 ? -9.616 -15.981 2.886 1.00 91.44 124 VAL A CA 1
ATOM 1024 C C . VAL A 1 124 ? -10.643 -15.003 2.305 1.00 91.44 124 VAL A C 1
ATOM 1026 O O . VAL A 1 124 ? -11.073 -15.184 1.168 1.00 91.44 124 VAL A O 1
ATOM 1029 N N . GLU A 1 125 ? -11.046 -13.978 3.057 1.00 92.38 125 GLU A N 1
ATOM 1030 C CA . GLU A 1 125 ? -11.940 -12.930 2.555 1.00 92.38 125 GLU A CA 1
ATOM 1031 C C . GLU A 1 125 ? -11.197 -11.998 1.594 1.00 92.38 125 GLU A C 1
ATOM 1033 O O . GLU A 1 125 ? -11.732 -11.669 0.536 1.00 92.38 125 GLU A O 1
ATOM 1038 N N . LEU A 1 126 ? -9.942 -11.652 1.896 1.00 91.44 126 LEU A N 1
ATOM 1039 C CA . LEU A 1 126 ? -9.089 -10.873 0.999 1.00 91.44 126 LEU A CA 1
ATOM 1040 C C . LEU A 1 126 ? -8.955 -11.555 -0.372 1.00 91.44 126 LEU A C 1
ATOM 1042 O O . LEU A 1 126 ? -9.217 -10.936 -1.402 1.00 91.44 126 LEU A O 1
ATOM 1046 N N . LEU A 1 127 ? -8.642 -12.853 -0.399 1.00 90.38 127 LEU A N 1
ATOM 1047 C CA . LEU A 1 127 ? -8.544 -13.619 -1.643 1.00 90.38 127 LEU A CA 1
ATOM 1048 C C . LEU A 1 127 ? -9.849 -13.591 -2.453 1.00 90.38 127 LEU A C 1
ATOM 1050 O O . LEU A 1 127 ? -9.807 -13.404 -3.668 1.00 90.38 127 LEU A O 1
ATOM 1054 N N . LYS A 1 128 ? -11.015 -13.698 -1.799 1.00 90.38 128 LYS A N 1
ATOM 1055 C CA . LYS A 1 128 ? -12.320 -13.598 -2.478 1.00 90.38 128 LYS A CA 1
ATOM 1056 C C . LYS A 1 128 ? -12.539 -12.226 -3.108 1.00 90.38 128 LYS A C 1
ATOM 1058 O O . LYS A 1 128 ? -13.004 -12.158 -4.244 1.00 90.38 128 LYS A O 1
ATOM 1063 N N . ARG A 1 129 ? -12.185 -11.143 -2.408 1.00 89.12 129 ARG A N 1
ATOM 1064 C CA . ARG A 1 129 ? -12.315 -9.763 -2.917 1.00 89.12 129 ARG A CA 1
ATOM 1065 C C . ARG A 1 129 ? -11.505 -9.545 -4.192 1.00 89.12 129 ARG A C 1
ATOM 1067 O O . ARG A 1 129 ? -11.959 -8.851 -5.096 1.00 89.12 129 ARG A O 1
ATOM 1074 N N . PHE A 1 130 ? -10.344 -10.187 -4.275 1.00 88.75 130 PHE A N 1
ATOM 1075 C CA . PHE A 1 130 ? -9.466 -10.148 -5.441 1.00 88.75 130 PHE A CA 1
ATOM 1076 C C . PHE A 1 130 ? -9.717 -11.283 -6.450 1.00 88.75 130 PHE A C 1
ATOM 1078 O O . PHE A 1 130 ? -8.974 -11.411 -7.424 1.00 88.75 130 PHE A O 1
ATOM 1085 N N . ASN A 1 131 ? -10.765 -12.094 -6.247 1.00 87.75 131 ASN A N 1
ATOM 1086 C CA . ASN A 1 131 ? -11.099 -13.260 -7.071 1.00 87.75 131 ASN A CA 1
ATOM 1087 C C . ASN A 1 131 ? -9.895 -14.198 -7.301 1.00 87.75 131 ASN A C 1
ATOM 1089 O O . ASN A 1 131 ? -9.646 -14.670 -8.412 1.00 87.75 131 ASN A O 1
ATOM 1093 N N . LEU A 1 132 ? -9.116 -14.423 -6.244 1.00 85.25 132 LEU A N 1
ATOM 1094 C CA . LEU A 1 132 ? -7.969 -15.319 -6.226 1.00 85.25 132 LEU A CA 1
ATOM 1095 C C . LEU A 1 132 ? -8.414 -16.669 -5.660 1.00 85.25 132 LEU A C 1
ATOM 1097 O O . LEU A 1 132 ? -8.835 -16.762 -4.506 1.00 85.25 132 LEU A O 1
ATOM 1101 N N . ASN A 1 133 ? -8.322 -17.723 -6.470 1.00 73.50 133 ASN A N 1
ATOM 1102 C CA . ASN A 1 133 ? -8.605 -19.077 -6.006 1.00 73.50 133 ASN A CA 1
ATOM 1103 C C . ASN A 1 133 ? -7.397 -19.661 -5.274 1.00 73.50 133 ASN A C 1
ATOM 1105 O O . ASN A 1 133 ? -6.248 -19.430 -5.642 1.00 73.50 133 ASN A O 1
ATOM 1109 N N . LYS A 1 134 ? -7.697 -20.455 -4.246 1.00 53.53 134 LYS A N 1
ATOM 1110 C CA . LYS A 1 134 ? -6.749 -21.149 -3.366 1.00 53.53 134 LYS A CA 1
ATOM 1111 C C . LYS A 1 134 ? -6.063 -22.356 -4.026 1.00 53.53 134 LYS A C 1
ATOM 1113 O O . LYS A 1 134 ? -5.515 -23.181 -3.307 1.00 53.53 134 LYS A O 1
ATOM 1118 N N . ASP A 1 135 ? -6.121 -22.484 -5.350 1.00 44.62 135 ASP A N 1
ATOM 1119 C CA . ASP A 1 135 ? -5.632 -23.666 -6.062 1.00 44.62 135 ASP A CA 1
ATOM 1120 C C . ASP A 1 135 ? -4.101 -23.606 -6.229 1.00 44.62 135 ASP A C 1
ATOM 1122 O O . ASP A 1 135 ? -3.589 -23.429 -7.334 1.00 44.62 135 ASP A O 1
ATOM 1126 N N . TYR A 1 136 ? -3.386 -23.724 -5.106 1.00 43.88 136 TYR A N 1
ATOM 1127 C CA . TYR A 1 136 ? -1.991 -24.157 -5.013 1.00 43.88 136 TYR A CA 1
ATOM 1128 C C . TYR A 1 136 ? -1.849 -25.158 -3.867 1.00 43.88 136 TYR A C 1
ATOM 1130 O O . TYR A 1 136 ? -2.240 -24.811 -2.728 1.00 43.88 136 TYR A O 1
#

InterPro domains:
  IPR023138 NMB0513-like superfamily [G3DSA:1.10.3510.10] (4-125)
  IPR023138 NMB0513-like superfamily [SSF160472] (23-95)

Radius of gyration: 14.34 Å; chains: 1; bounding box: 32×37×40 Å

Organism: NCBI:txid3059076